Protein AF-A0A920UEM8-F1 (afdb_monomer_lite)

Foldseek 3Di:
DDDDDDDDDD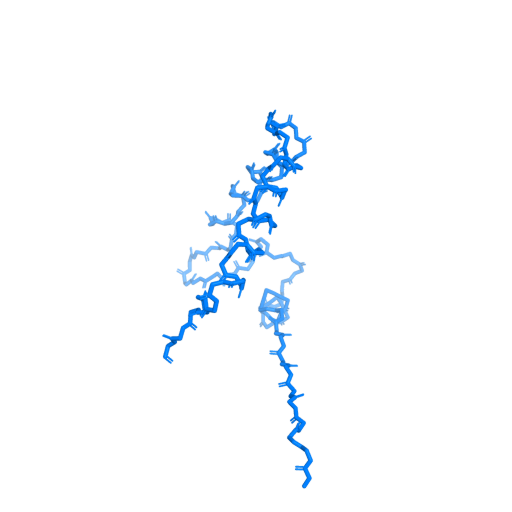PVLVVQCVVVVHPDSQQGDPDVPDGPVNPCVVVVVVVVCCVPPVPPDDVVVVVVVVVVVVVVCVVVVNDPDD

Sequence (82 aa):
MPACFAELTYGLERIASYLQDVDNVFDLEYTKGISYSAIFRQPEFEHSKYTFEVRYRPVFQHFNDYERKQNELLNKDWFFRI

pLDDT: mean 89.95, std 8.74, range [51.19, 96.88]

Structure (mmCIF, N/CA/C/O backbone):
data_AF-A0A920UEM8-F1
#
_entry.id   AF-A0A920UEM8-F1
#
loop_
_atom_site.grou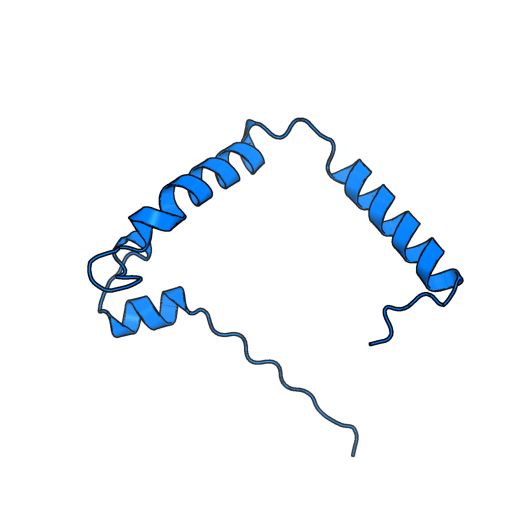p_PDB
_atom_site.id
_atom_site.type_symbol
_atom_site.label_atom_id
_atom_site.label_alt_id
_atom_site.label_comp_id
_atom_site.label_asym_id
_atom_site.label_entity_id
_atom_site.label_seq_id
_atom_site.pdbx_PDB_ins_code
_atom_site.Cartn_x
_atom_site.Cartn_y
_atom_site.Cartn_z
_atom_site.occupancy
_atom_site.B_iso_or_equiv
_atom_site.auth_seq_id
_atom_site.auth_comp_id
_atom_site.auth_asym_id
_atom_site.auth_atom_id
_atom_site.pdbx_PDB_model_num
ATOM 1 N N . MET A 1 1 ? -25.907 -20.794 -21.682 1.00 62.25 1 MET A N 1
ATOM 2 C CA . MET A 1 1 ? -25.708 -19.388 -21.265 1.00 62.25 1 MET A CA 1
ATOM 3 C C . MET A 1 1 ? -24.215 -19.162 -21.091 1.00 62.25 1 MET A C 1
ATOM 5 O O . MET A 1 1 ? -23.591 -20.048 -20.515 1.00 62.25 1 MET A O 1
ATOM 9 N N . PRO A 1 2 ? -23.626 -18.071 -21.613 1.00 78.25 2 PRO A N 1
ATOM 10 C CA . PRO A 1 2 ? -22.241 -17.731 -21.297 1.00 78.25 2 PRO A CA 1
ATOM 11 C C . PRO A 1 2 ? -22.115 -17.459 -19.793 1.00 78.25 2 PRO A C 1
ATOM 13 O O . PRO A 1 2 ? -23.034 -16.907 -19.185 1.00 78.25 2 PRO A O 1
ATOM 16 N N . ALA A 1 3 ? -21.007 -17.884 -19.188 1.00 73.38 3 ALA A N 1
ATOM 17 C CA . ALA A 1 3 ? -20.715 -17.571 -17.796 1.00 73.38 3 ALA A CA 1
ATOM 18 C C . ALA A 1 3 ? -20.500 -16.056 -17.660 1.00 73.38 3 ALA A C 1
ATOM 20 O O . ALA A 1 3 ? -19.672 -15.483 -18.365 1.00 73.38 3 ALA A O 1
ATOM 21 N N . CYS A 1 4 ? -21.264 -15.413 -16.778 1.00 82.38 4 CYS A N 1
ATOM 22 C CA . CYS A 1 4 ? -21.046 -14.025 -16.394 1.00 82.38 4 CYS A CA 1
ATOM 23 C C . CYS A 1 4 ? -20.270 -14.026 -15.077 1.00 82.38 4 CYS A C 1
ATOM 25 O O . CYS A 1 4 ? -20.737 -14.597 -14.091 1.00 82.38 4 CYS A O 1
ATOM 27 N N . PHE A 1 5 ? -19.082 -13.430 -15.077 1.00 88.19 5 PHE A N 1
ATOM 28 C CA . PHE A 1 5 ? -18.264 -13.268 -13.880 1.00 88.19 5 PHE A CA 1
ATOM 29 C C . PHE A 1 5 ? -18.548 -11.905 -13.247 1.00 88.19 5 PHE A C 1
ATOM 31 O O . PHE A 1 5 ? -18.720 -10.916 -13.959 1.00 88.19 5 PHE A O 1
ATOM 38 N N . ALA A 1 6 ? -18.575 -11.856 -11.915 1.00 91.81 6 ALA A N 1
ATOM 39 C CA . ALA A 1 6 ? -18.654 -10.622 -11.145 1.00 91.81 6 ALA A CA 1
ATOM 40 C C . ALA A 1 6 ? -17.453 -10.546 -10.197 1.00 91.81 6 ALA A C 1
ATOM 42 O O . ALA A 1 6 ? -17.181 -11.501 -9.469 1.00 91.81 6 ALA A O 1
ATOM 43 N N . GLU A 1 7 ? -16.749 -9.417 -10.214 1.00 95.12 7 GLU A N 1
ATOM 44 C CA . GLU A 1 7 ? -15.680 -9.100 -9.268 1.00 95.12 7 GLU A CA 1
ATOM 45 C C . GLU A 1 7 ? -16.223 -8.149 -8.195 1.00 95.12 7 GLU A C 1
ATOM 47 O O . GLU A 1 7 ? -16.915 -7.178 -8.507 1.00 95.12 7 GLU A O 1
ATOM 52 N N . LEU A 1 8 ? -15.917 -8.438 -6.928 1.00 94.44 8 LEU A N 1
ATOM 53 C CA . LEU A 1 8 ? -16.248 -7.587 -5.787 1.00 94.44 8 LEU A CA 1
ATOM 54 C C . LEU A 1 8 ? -14.955 -7.211 -5.058 1.00 94.44 8 LEU A C 1
ATOM 56 O O . LEU A 1 8 ? -14.293 -8.079 -4.491 1.00 94.44 8 LEU A O 1
ATOM 60 N N . THR A 1 9 ? -14.631 -5.917 -5.038 1.00 96.12 9 THR A N 1
ATOM 61 C CA . THR A 1 9 ? -13.418 -5.376 -4.405 1.00 96.12 9 THR A CA 1
ATOM 62 C C . THR A 1 9 ? -13.805 -4.410 -3.291 1.00 96.12 9 THR A C 1
ATOM 64 O O . THR A 1 9 ? -14.449 -3.390 -3.537 1.00 96.12 9 THR A O 1
ATOM 67 N N . TYR A 1 10 ? -13.422 -4.738 -2.056 1.00 96.88 10 TYR A N 1
ATOM 68 C CA . TYR A 1 10 ? -13.774 -3.968 -0.862 1.00 96.88 10 TYR A CA 1
ATOM 69 C C . TYR A 1 10 ? -12.609 -3.088 -0.406 1.00 96.88 10 TYR A C 1
ATOM 71 O O . TYR A 1 10 ? -11.505 -3.580 -0.192 1.00 96.88 10 TYR A O 1
ATOM 79 N N . GLY A 1 11 ? -12.873 -1.797 -0.191 1.00 96.00 11 GLY A N 1
ATOM 80 C CA . GLY A 1 11 ? -11.937 -0.896 0.484 1.00 96.00 11 GLY A CA 1
ATOM 81 C C . GLY A 1 11 ? -11.970 -1.135 1.990 1.00 96.00 11 GLY A C 1
ATOM 82 O O . GLY A 1 11 ? -12.805 -0.551 2.686 1.00 96.00 11 GLY A O 1
ATOM 83 N N . LEU A 1 12 ? -11.104 -2.022 2.479 1.00 95.31 12 LEU A N 1
ATOM 84 C CA . LEU A 1 12 ? -11.118 -2.484 3.869 1.00 95.31 12 LEU A CA 1
ATOM 85 C C . LEU A 1 12 ? -10.889 -1.346 4.862 1.00 95.31 12 LEU A C 1
ATOM 87 O O . LEU A 1 12 ? -11.587 -1.278 5.867 1.00 95.31 12 LEU A O 1
ATOM 91 N N . GLU A 1 13 ? -9.983 -0.422 4.557 1.00 94.75 13 GLU A N 1
ATOM 92 C CA . GLU A 1 13 ? -9.649 0.730 5.397 1.00 94.75 13 GLU A CA 1
ATOM 93 C C . GLU A 1 13 ? -10.861 1.640 5.590 1.00 94.75 13 GL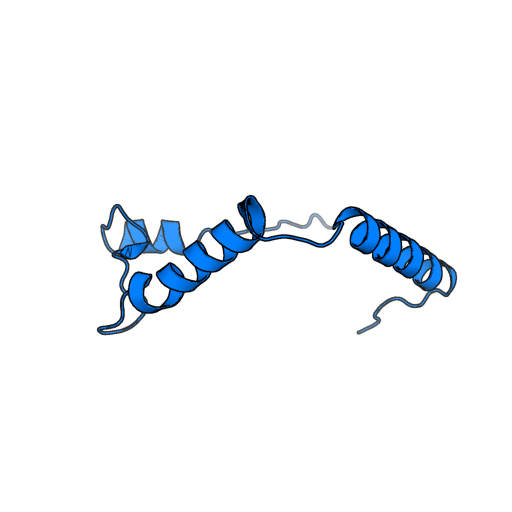U A C 1
ATOM 95 O O . GLU A 1 13 ? -11.140 2.098 6.695 1.00 94.75 13 GLU A O 1
ATOM 100 N N . ARG A 1 14 ? -11.630 1.855 4.517 1.00 95.31 14 ARG A N 1
ATOM 101 C CA . ARG A 1 14 ? -12.845 2.672 4.551 1.00 95.31 14 ARG A CA 1
ATOM 102 C C . ARG A 1 14 ? -13.959 1.978 5.324 1.00 95.31 14 ARG A C 1
ATOM 104 O O . ARG A 1 14 ? -14.652 2.620 6.101 1.00 95.31 14 ARG A O 1
ATOM 111 N N . ILE A 1 15 ? -14.138 0.674 5.122 1.00 96.62 15 ILE A N 1
ATOM 112 C CA . ILE A 1 15 ? -15.114 -0.106 5.891 1.00 96.62 15 ILE A CA 1
ATOM 113 C C . ILE A 1 15 ? -14.739 -0.087 7.378 1.00 96.62 15 ILE A C 1
ATOM 115 O O . ILE A 1 15 ? -15.595 0.177 8.217 1.00 96.62 15 ILE A O 1
ATOM 119 N N . ALA A 1 16 ? -13.465 -0.305 7.705 1.00 95.25 16 ALA A N 1
ATOM 120 C CA . ALA A 1 16 ? -12.967 -0.269 9.073 1.00 95.25 16 ALA A CA 1
ATOM 121 C C . ALA A 1 16 ? -13.149 1.112 9.715 1.00 95.25 16 ALA A C 1
ATOM 123 O O . ALA A 1 16 ? -13.554 1.177 10.872 1.00 95.25 16 ALA A O 1
ATOM 124 N N . SER A 1 17 ? -12.931 2.201 8.969 1.00 95.12 17 SER A N 1
ATOM 125 C CA . SER A 1 17 ? -13.111 3.563 9.488 1.00 95.12 17 SER A CA 1
ATOM 126 C C . SER A 1 17 ? -14.560 3.836 9.878 1.00 95.12 17 SER A C 1
ATOM 128 O O . SER A 1 17 ? -14.811 4.391 10.941 1.00 95.12 17 SER A O 1
ATOM 130 N N . TYR A 1 18 ? -15.517 3.355 9.078 1.00 95.75 18 TYR A N 1
ATOM 131 C CA . TYR A 1 18 ? -16.936 3.418 9.433 1.00 95.75 18 TYR A CA 1
ATOM 132 C C . TYR A 1 18 ? -17.294 2.537 10.634 1.00 95.75 18 TYR A C 1
ATOM 134 O O . TYR A 1 18 ? -18.123 2.932 11.446 1.00 95.75 18 TYR A O 1
ATOM 142 N N . LEU A 1 19 ? -16.698 1.346 10.757 1.00 95.94 19 LEU A N 1
ATOM 143 C CA . LEU A 1 19 ? -16.978 0.434 11.872 1.00 95.94 19 LEU A CA 1
ATOM 144 C C . LEU A 1 19 ? -16.376 0.907 13.203 1.00 95.94 19 LEU A C 1
ATOM 146 O O . LEU A 1 19 ? -16.938 0.609 14.254 1.00 95.94 19 LEU A O 1
ATOM 150 N N . GLN A 1 20 ? -15.238 1.602 13.159 1.00 95.69 20 GLN A N 1
ATOM 151 C CA . GLN A 1 20 ? -14.532 2.123 14.335 1.00 95.69 20 GLN A CA 1
ATOM 152 C C . GLN A 1 20 ? -14.858 3.598 14.635 1.00 95.69 20 GLN A C 1
ATOM 154 O O . GLN A 1 20 ? -14.328 4.132 15.603 1.00 95.69 20 GLN A O 1
ATOM 159 N N . ASP A 1 21 ? -15.727 4.232 13.837 1.00 95.75 21 ASP A N 1
ATOM 160 C CA . ASP A 1 21 ? -16.125 5.645 13.956 1.00 95.75 21 ASP A CA 1
ATOM 161 C C . ASP A 1 21 ? -14.926 6.614 13.970 1.00 95.75 21 ASP A C 1
ATOM 163 O O . ASP A 1 21 ? -14.799 7.490 14.824 1.00 95.75 21 ASP A O 1
ATOM 167 N N . VAL A 1 22 ? -14.003 6.425 13.019 1.00 95.06 22 VAL A N 1
ATOM 168 C CA . VAL A 1 22 ? -12.820 7.282 12.848 1.00 95.06 22 VAL A CA 1
ATOM 169 C C . VAL A 1 22 ? -12.795 7.934 11.468 1.00 95.06 22 VAL A C 1
ATOM 171 O O . VAL A 1 22 ? -13.036 7.291 10.445 1.00 95.06 22 VAL A O 1
ATOM 174 N N . ASP A 1 23 ? -12.445 9.220 11.429 1.00 92.12 23 ASP A N 1
ATOM 175 C CA . ASP A 1 23 ? -12.382 10.002 10.185 1.00 92.12 23 ASP A CA 1
ATOM 176 C C . ASP A 1 23 ? -11.057 9.833 9.429 1.00 92.12 23 ASP A C 1
ATOM 178 O O . ASP A 1 23 ? -10.989 10.033 8.213 1.00 92.12 23 ASP A O 1
ATOM 182 N N . ASN A 1 24 ? -9.989 9.462 10.138 1.00 91.62 24 ASN A N 1
ATOM 183 C CA . ASN A 1 24 ? -8.651 9.316 9.584 1.00 91.62 24 ASN A CA 1
ATOM 184 C C . ASN A 1 24 ? -8.194 7.856 9.642 1.00 91.62 24 ASN A C 1
ATOM 186 O O . ASN A 1 24 ? -8.190 7.230 10.699 1.00 91.62 24 ASN A O 1
ATOM 190 N N . VAL A 1 25 ? -7.730 7.334 8.504 1.00 90.31 25 VAL A N 1
ATOM 191 C CA . VAL A 1 25 ? -7.200 5.968 8.386 1.00 90.31 25 VAL A CA 1
ATOM 192 C C . VAL A 1 25 ? -6.029 5.707 9.337 1.00 90.31 25 VAL A C 1
ATOM 194 O O . VAL A 1 25 ? -5.842 4.588 9.800 1.00 90.31 25 VAL A O 1
ATOM 197 N N . PHE A 1 26 ? -5.247 6.734 9.671 1.00 91.06 26 PHE A N 1
ATOM 198 C CA . PHE A 1 26 ? -4.104 6.597 10.571 1.00 91.06 26 PHE A CA 1
ATOM 199 C C . PHE A 1 26 ? -4.514 6.388 12.036 1.00 91.06 26 PHE A C 1
ATOM 201 O O . PHE A 1 26 ? -3.734 5.814 12.798 1.00 91.06 26 PHE A O 1
ATOM 208 N N . ASP A 1 27 ? -5.734 6.781 12.403 1.00 92.56 27 ASP A N 1
ATOM 209 C CA . ASP A 1 27 ? -6.267 6.628 13.759 1.00 92.56 27 ASP A CA 1
ATOM 210 C C . ASP A 1 27 ? -6.957 5.270 13.972 1.00 92.56 27 ASP A C 1
ATOM 212 O O . ASP A 1 27 ? -7.327 4.937 15.095 1.00 92.56 27 ASP A O 1
ATOM 216 N N . LEU A 1 28 ? -7.080 4.453 12.918 1.00 94.12 28 LEU A N 1
ATOM 217 C CA . LEU A 1 28 ? -7.607 3.092 13.005 1.00 94.12 28 LEU A CA 1
ATOM 218 C C . LEU A 1 28 ? -6.785 2.215 13.949 1.00 94.12 28 LEU A C 1
ATOM 220 O O . LEU A 1 28 ? -5.552 2.218 13.910 1.00 94.12 28 LEU A O 1
ATOM 224 N N . GLU A 1 29 ? -7.467 1.366 14.710 1.00 95.88 29 GLU A N 1
ATOM 225 C CA . GLU A 1 29 ? -6.854 0.251 15.421 1.00 95.88 29 GLU A CA 1
ATOM 226 C C . GLU A 1 29 ? -6.731 -0.950 14.469 1.00 95.88 29 GLU A C 1
ATOM 228 O O . GLU A 1 29 ? -7.728 -1.496 13.990 1.00 95.88 29 GLU A O 1
ATOM 233 N N . TYR A 1 30 ? -5.493 -1.357 14.173 1.00 94.31 30 TYR A N 1
ATOM 234 C CA . TYR A 1 30 ? -5.200 -2.491 13.288 1.00 94.31 30 TYR A CA 1
ATOM 235 C C . TYR A 1 30 ? -5.315 -3.827 14.034 1.00 94.31 30 TYR A C 1
ATOM 237 O O . TYR A 1 30 ? -5.847 -4.812 13.527 1.00 94.31 30 TYR A O 1
ATOM 245 N N . THR A 1 31 ? -4.818 -3.858 15.268 1.00 94.25 31 THR A N 1
ATOM 246 C CA . THR A 1 31 ? -5.010 -4.943 16.237 1.00 94.25 31 THR A CA 1
ATOM 247 C C . THR A 1 31 ? -4.944 -4.351 17.641 1.00 94.25 31 THR A C 1
ATOM 249 O O . THR A 1 31 ? -4.552 -3.197 17.791 1.00 94.25 31 THR A O 1
ATOM 252 N N . LYS A 1 32 ? -5.298 -5.126 18.671 1.00 92.81 32 LYS A N 1
ATOM 253 C CA . LYS A 1 32 ? -5.386 -4.643 20.058 1.00 92.81 32 LYS A CA 1
ATOM 254 C C . LYS A 1 32 ? -4.137 -3.854 20.470 1.00 92.81 32 LYS A C 1
ATOM 256 O O . LYS A 1 32 ? -3.056 -4.431 20.594 1.00 92.81 32 LYS A O 1
ATOM 261 N N . GLY A 1 33 ? -4.306 -2.555 20.708 1.00 92.19 33 GLY A N 1
ATOM 262 C CA . GLY A 1 33 ? -3.251 -1.637 21.141 1.00 92.19 33 GLY A CA 1
ATOM 263 C C . GLY A 1 33 ? -2.249 -1.212 20.058 1.00 92.19 33 GLY A C 1
ATOM 264 O O . GLY A 1 33 ? -1.257 -0.567 20.394 1.00 92.19 33 GLY A O 1
ATOM 265 N N . ILE A 1 34 ? -2.471 -1.551 18.784 1.00 93.94 34 ILE A N 1
ATOM 266 C CA . ILE A 1 34 ? -1.613 -1.160 17.656 1.00 93.94 34 ILE A CA 1
ATOM 267 C C . ILE A 1 34 ? -2.447 -0.391 16.630 1.00 93.94 34 ILE A C 1
ATOM 269 O O . ILE A 1 34 ? -3.363 -0.941 16.016 1.00 93.94 34 ILE A O 1
ATOM 273 N N . SER A 1 35 ? -2.092 0.874 16.404 1.00 94.12 35 SER A N 1
ATOM 274 C CA . SER 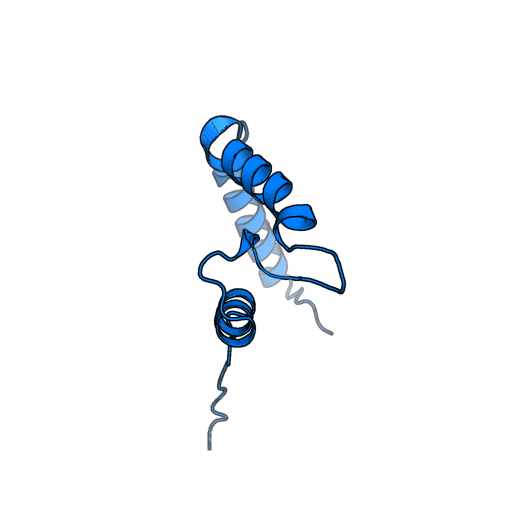A 1 35 ? -2.730 1.704 15.382 1.00 94.12 35 SER A CA 1
ATOM 275 C C . SER A 1 35 ? -2.186 1.423 13.981 1.00 94.12 35 SER A C 1
ATOM 277 O O . SER A 1 35 ? -1.039 1.010 13.797 1.00 94.12 35 SER A O 1
ATOM 279 N N . TYR A 1 36 ? -2.998 1.713 12.971 1.00 94.38 36 TYR A N 1
ATOM 280 C CA . TYR A 1 36 ? -2.633 1.624 11.561 1.00 94.38 36 TYR A CA 1
ATOM 281 C C . TYR A 1 36 ? -1.430 2.519 11.230 1.00 94.38 36 TYR A C 1
ATOM 283 O O . TYR A 1 36 ? -0.501 2.113 10.530 1.00 94.38 36 TYR A O 1
ATOM 291 N N . SER A 1 37 ? -1.393 3.720 11.813 1.00 93.81 37 SER A N 1
ATOM 292 C CA . SER A 1 37 ? -0.275 4.661 11.692 1.00 93.81 37 SER A CA 1
ATOM 293 C C . SER A 1 37 ? 1.064 4.082 12.141 1.00 93.81 37 SER A C 1
ATOM 295 O O . SER A 1 37 ? 2.078 4.337 11.491 1.00 93.81 37 SER A O 1
ATOM 297 N N . ALA A 1 38 ? 1.080 3.263 13.200 1.00 93.94 38 ALA A N 1
ATOM 298 C CA . ALA A 1 38 ? 2.314 2.664 13.705 1.00 93.94 38 ALA A CA 1
ATOM 299 C C . ALA A 1 38 ? 2.994 1.738 12.681 1.00 93.94 38 ALA A C 1
ATOM 301 O O . ALA A 1 38 ? 4.206 1.550 12.744 1.00 93.94 38 ALA A O 1
ATOM 302 N N . ILE A 1 39 ? 2.227 1.181 11.738 1.00 93.38 39 ILE A N 1
ATOM 303 C CA . ILE A 1 39 ? 2.721 0.238 10.730 1.00 93.38 39 ILE A CA 1
ATOM 304 C C . ILE A 1 39 ? 2.916 0.937 9.380 1.00 93.38 39 ILE A C 1
ATOM 306 O O . ILE A 1 39 ? 3.962 0.791 8.751 1.00 93.38 39 ILE A O 1
ATOM 310 N N . PHE A 1 40 ? 1.922 1.706 8.928 1.00 94.69 40 PHE A N 1
ATOM 311 C CA . PHE A 1 40 ? 1.838 2.139 7.529 1.00 94.69 40 PHE A CA 1
ATOM 312 C C . PHE A 1 40 ? 2.264 3.585 7.278 1.00 94.69 40 PHE A C 1
ATOM 314 O O . PHE A 1 40 ? 2.534 3.945 6.135 1.00 94.69 40 PHE A O 1
ATOM 321 N N . ARG A 1 41 ? 2.397 4.421 8.315 1.00 94.50 41 ARG A N 1
ATOM 322 C CA . ARG A 1 41 ? 2.730 5.842 8.120 1.00 94.50 41 ARG A CA 1
ATOM 323 C C . ARG A 1 41 ? 4.134 6.060 7.555 1.00 94.50 41 ARG A C 1
ATOM 325 O O . ARG A 1 41 ? 4.320 6.934 6.712 1.00 94.50 41 ARG A O 1
ATOM 332 N N . GLN A 1 42 ? 5.119 5.292 8.021 1.00 95.25 42 GLN A N 1
ATOM 333 C CA . GLN A 1 42 ? 6.491 5.394 7.520 1.00 95.25 42 GLN A CA 1
ATOM 334 C C . GLN A 1 42 ? 6.617 4.865 6.079 1.00 95.25 42 GLN A C 1
ATOM 336 O O . GLN A 1 42 ? 7.111 5.622 5.241 1.00 95.25 42 GLN A O 1
ATOM 341 N N . PRO A 1 43 ? 6.124 3.654 5.744 1.00 96.12 43 PRO A N 1
ATOM 342 C CA . PRO A 1 43 ? 6.101 3.177 4.362 1.00 96.12 43 PRO A CA 1
ATOM 343 C C . PRO A 1 43 ? 5.401 4.139 3.399 1.00 96.12 43 PRO A C 1
ATOM 345 O O . PRO A 1 43 ? 5.928 4.404 2.323 1.00 96.12 43 PRO A O 1
ATOM 348 N N . GLU A 1 44 ? 4.258 4.711 3.790 1.00 94.94 44 GLU A N 1
ATOM 349 C CA . GLU A 1 44 ? 3.514 5.662 2.954 1.00 94.94 44 GLU A CA 1
ATOM 350 C C . GLU A 1 44 ? 4.362 6.891 2.595 1.00 94.94 44 GLU A C 1
ATOM 352 O O . GLU A 1 44 ? 4.439 7.304 1.432 1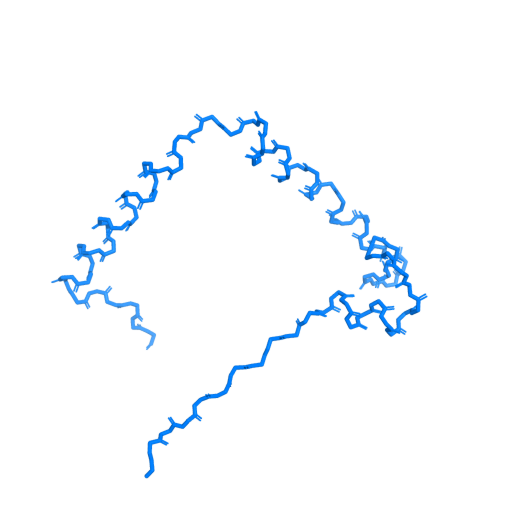.00 94.94 44 GLU A O 1
ATOM 357 N N . PHE A 1 45 ? 5.065 7.449 3.586 1.00 95.62 45 PHE A N 1
ATOM 358 C CA . PHE A 1 45 ? 5.975 8.570 3.371 1.00 95.62 45 PHE A CA 1
ATOM 359 C C . PHE A 1 45 ? 7.162 8.181 2.483 1.00 95.62 45 PHE A C 1
ATOM 361 O O . PHE A 1 45 ? 7.488 8.895 1.532 1.00 95.62 45 PHE A O 1
ATOM 368 N N . GLU A 1 46 ? 7.808 7.051 2.768 1.00 96.38 46 GLU A N 1
ATOM 369 C CA . GLU A 1 46 ? 8.980 6.586 2.024 1.00 96.38 46 GLU A CA 1
ATOM 370 C C . GLU A 1 46 ? 8.643 6.265 0.565 1.00 96.38 46 GLU A C 1
ATOM 372 O O . GLU A 1 46 ? 9.385 6.659 -0.339 1.00 96.38 46 GLU A O 1
ATOM 377 N N . HIS A 1 47 ? 7.505 5.617 0.308 1.00 95.12 47 HIS A N 1
ATOM 378 C CA . HIS A 1 47 ? 7.042 5.317 -1.044 1.00 95.12 47 HIS A CA 1
ATOM 379 C C . HIS A 1 47 ? 6.642 6.572 -1.811 1.00 95.12 47 HIS A C 1
ATOM 381 O O . HIS A 1 47 ? 6.995 6.694 -2.990 1.00 95.12 47 HIS A O 1
ATOM 387 N N . SER A 1 48 ? 5.981 7.525 -1.152 1.00 95.31 48 SER A N 1
ATOM 388 C CA . SER A 1 48 ? 5.665 8.825 -1.748 1.00 95.31 48 SER A CA 1
ATOM 389 C C . SER A 1 48 ? 6.943 9.566 -2.130 1.00 95.31 48 SER A C 1
ATOM 391 O O . SER A 1 48 ? 7.130 9.938 -3.290 1.00 95.31 48 SER A O 1
ATOM 393 N N . LYS A 1 49 ? 7.886 9.689 -1.190 1.00 95.44 49 LYS A N 1
ATOM 394 C CA . LYS A 1 49 ? 9.172 10.352 -1.423 1.00 95.44 49 LYS A CA 1
ATOM 395 C C . LYS A 1 49 ? 9.975 9.670 -2.528 1.00 95.44 49 LYS A C 1
ATOM 397 O O . LYS A 1 49 ? 10.516 10.337 -3.410 1.00 95.44 49 LYS A O 1
ATOM 402 N N . TYR A 1 50 ? 10.035 8.340 -2.518 1.00 91.88 50 TYR A N 1
ATOM 403 C CA . TYR A 1 50 ? 10.706 7.596 -3.576 1.00 91.88 50 TYR A CA 1
ATOM 404 C C . TYR A 1 50 ? 10.078 7.881 -4.940 1.00 91.88 50 TYR A C 1
ATOM 406 O O . TYR A 1 50 ? 10.799 8.169 -5.892 1.00 91.88 50 TYR A O 1
ATOM 414 N N . THR A 1 51 ? 8.750 7.829 -5.025 1.00 91.25 51 THR A N 1
ATOM 415 C CA . THR A 1 51 ? 8.007 7.981 -6.280 1.00 91.25 51 THR A CA 1
ATOM 416 C C . THR A 1 51 ? 8.139 9.379 -6.871 1.00 91.25 51 THR A C 1
ATOM 418 O O . THR A 1 51 ? 8.353 9.490 -8.079 1.00 91.25 51 THR A O 1
ATOM 421 N N . PHE A 1 52 ? 8.039 10.421 -6.043 1.00 90.25 52 PHE A N 1
ATOM 422 C CA . PHE A 1 52 ? 7.985 11.806 -6.515 1.00 90.25 52 PHE A CA 1
ATOM 423 C C . PHE A 1 52 ? 9.339 12.521 -6.536 1.00 90.25 52 PHE A C 1
ATOM 425 O O . PHE A 1 52 ? 9.544 13.372 -7.397 1.00 90.25 52 PHE A O 1
ATOM 432 N N . GLU A 1 53 ? 10.265 12.192 -5.630 1.00 91.12 53 GLU A N 1
ATOM 433 C CA . GLU A 1 53 ? 11.490 12.986 -5.433 1.00 91.12 53 GLU A CA 1
ATOM 434 C C . GLU A 1 53 ? 12.784 12.224 -5.748 1.00 91.12 53 GLU A C 1
ATOM 436 O O . GLU A 1 53 ? 13.716 12.798 -6.305 1.00 91.12 53 GLU A O 1
ATOM 441 N N . VAL A 1 54 ? 12.881 10.944 -5.372 1.00 88.25 54 VAL A N 1
ATOM 442 C CA . VAL A 1 54 ? 14.174 10.220 -5.364 1.00 88.25 54 VAL A CA 1
ATOM 443 C C . VAL A 1 54 ? 14.379 9.334 -6.592 1.00 88.25 54 VAL A C 1
ATOM 445 O O . VAL A 1 54 ? 15.516 9.006 -6.935 1.00 88.25 54 VAL A O 1
ATOM 448 N N . ARG A 1 55 ? 13.303 8.892 -7.251 1.00 81.00 55 ARG A N 1
ATOM 449 C CA . ARG A 1 55 ? 13.356 7.897 -8.330 1.00 81.00 55 ARG A CA 1
ATOM 450 C C . ARG A 1 55 ? 14.331 8.309 -9.443 1.00 81.00 55 ARG A C 1
ATOM 452 O O . ARG A 1 55 ? 14.045 9.164 -10.269 1.00 81.00 55 ARG A O 1
ATOM 459 N N . TYR A 1 56 ? 15.469 7.616 -9.483 1.00 68.31 56 TYR A N 1
ATOM 460 C CA . TYR A 1 56 ? 16.575 7.877 -10.411 1.00 68.31 56 TYR A CA 1
ATOM 461 C C . TYR A 1 56 ? 16.500 7.065 -11.718 1.00 68.31 56 TYR A C 1
ATOM 463 O O . TYR A 1 56 ? 17.068 7.462 -12.732 1.00 68.31 56 TYR A O 1
ATOM 471 N N . ARG A 1 57 ? 15.819 5.907 -11.723 1.00 67.50 57 ARG A N 1
ATOM 472 C CA . ARG A 1 57 ? 15.767 5.027 -12.905 1.00 67.50 57 ARG A CA 1
ATOM 473 C C . ARG A 1 57 ? 14.635 5.385 -13.877 1.00 67.50 57 ARG A C 1
ATOM 475 O O . ARG A 1 57 ? 13.529 5.693 -13.430 1.00 67.50 57 ARG A O 1
ATOM 482 N N . PRO A 1 58 ? 14.856 5.233 -15.197 1.00 80.19 58 PRO A N 1
ATOM 483 C CA . PRO A 1 58 ? 13.816 5.395 -16.204 1.00 80.19 58 PRO A CA 1
ATOM 484 C C . PRO A 1 58 ? 12.863 4.197 -16.154 1.00 80.19 58 PRO A C 1
ATOM 486 O O . PRO A 1 58 ? 13.097 3.154 -16.754 1.00 80.19 58 PRO A O 1
ATOM 489 N N . VAL A 1 59 ? 11.755 4.358 -15.442 1.00 83.06 59 VAL A N 1
ATOM 490 C CA . VAL A 1 59 ? 10.660 3.375 -15.321 1.00 83.06 59 VAL A CA 1
ATOM 491 C C . VAL A 1 59 ? 10.178 2.894 -16.687 1.00 83.06 59 VAL A C 1
ATOM 493 O O . VAL A 1 59 ? 9.803 1.738 -16.839 1.00 83.06 59 VAL A O 1
ATOM 496 N N . PHE A 1 60 ? 10.266 3.763 -17.694 1.00 86.12 60 PHE A N 1
ATOM 497 C CA . PHE A 1 60 ? 9.971 3.441 -19.084 1.00 86.12 60 PHE A CA 1
ATOM 498 C C . PHE A 1 60 ? 10.875 2.348 -19.668 1.00 86.12 60 PHE A C 1
ATOM 500 O O . PHE A 1 60 ? 10.399 1.534 -20.448 1.00 86.12 60 PHE A O 1
ATOM 507 N N . GLN A 1 61 ? 12.153 2.272 -19.279 1.00 90.50 61 GLN A N 1
ATOM 508 C CA . GLN A 1 61 ? 13.017 1.167 -19.711 1.00 90.50 61 GLN A CA 1
ATOM 509 C C . GLN A 1 61 ? 12.542 -0.156 -19.110 1.00 90.50 61 GLN A C 1
ATOM 511 O O . GLN A 1 61 ? 12.376 -1.123 -19.842 1.00 90.50 61 GLN A O 1
ATOM 516 N N . HIS A 1 62 ? 12.233 -0.178 -17.809 1.00 90.62 62 HIS A N 1
ATOM 517 C CA . HIS A 1 62 ? 11.677 -1.370 -17.166 1.00 90.62 62 HIS A CA 1
ATOM 518 C C . HIS A 1 62 ? 10.346 -1.797 -17.789 1.00 90.62 62 HIS A C 1
ATOM 520 O O . HIS A 1 62 ? 10.150 -2.980 -18.042 1.00 90.62 62 HIS A O 1
ATOM 526 N N . PHE A 1 63 ? 9.466 -0.843 -18.095 1.00 91.88 63 PHE A N 1
ATOM 527 C CA . PHE A 1 63 ? 8.218 -1.112 -18.804 1.00 91.88 63 PHE A CA 1
ATOM 528 C C . PHE A 1 63 ? 8.469 -1.806 -20.154 1.00 91.88 63 PHE A C 1
ATOM 530 O O . PHE A 1 63 ? 7.936 -2.889 -20.392 1.00 91.88 63 PHE A O 1
ATOM 537 N N . ASN A 1 64 ? 9.349 -1.242 -20.988 1.00 94.50 64 ASN A N 1
ATOM 538 C CA . ASN A 1 64 ? 9.688 -1.809 -22.298 1.00 94.50 64 ASN A CA 1
ATOM 539 C C . ASN A 1 64 ? 10.345 -3.195 -22.184 1.00 94.50 64 ASN A C 1
ATOM 541 O O . ASN A 1 64 ? 10.101 -4.080 -23.006 1.00 94.50 64 ASN A O 1
ATOM 545 N N . ASP A 1 65 ? 11.188 -3.400 -21.171 1.00 94.44 65 ASP A N 1
ATOM 546 C CA . ASP A 1 65 ? 11.833 -4.688 -20.915 1.00 94.44 65 ASP A CA 1
ATOM 547 C C . ASP A 1 65 ? 10.809 -5.765 -20.544 1.00 94.44 65 ASP A C 1
ATOM 549 O O . ASP A 1 65 ? 10.870 -6.876 -21.083 1.00 94.44 65 ASP A O 1
ATOM 553 N N . TYR A 1 66 ? 9.847 -5.437 -19.675 1.00 93.75 66 TYR A N 1
ATOM 554 C CA . TYR A 1 66 ? 8.778 -6.357 -19.288 1.00 93.75 66 TYR A CA 1
ATOM 555 C C . TYR A 1 66 ? 7.831 -6.667 -20.447 1.00 93.75 66 TYR A C 1
ATOM 557 O O . TYR A 1 66 ? 7.530 -7.839 -20.665 1.00 93.75 66 TYR A O 1
ATOM 565 N N . GLU A 1 67 ? 7.428 -5.667 -21.233 1.00 94.25 67 GLU A N 1
ATOM 566 C CA . GLU A 1 67 ? 6.566 -5.865 -22.406 1.00 94.25 67 GLU A CA 1
ATOM 567 C C . GLU A 1 67 ? 7.235 -6.778 -23.444 1.00 94.25 67 GLU A C 1
ATOM 569 O O . GLU A 1 67 ? 6.655 -7.764 -23.909 1.00 94.25 67 GLU A O 1
ATOM 574 N N . ARG A 1 68 ? 8.507 -6.512 -23.762 1.00 95.25 68 ARG A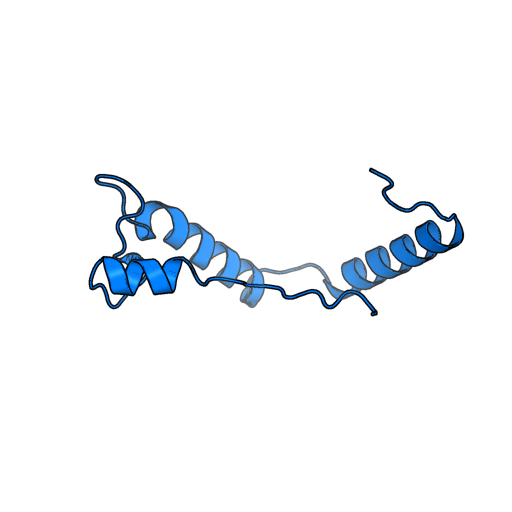 N 1
ATOM 575 C CA . ARG A 1 68 ? 9.294 -7.362 -24.660 1.00 95.25 68 ARG A CA 1
ATOM 576 C C . ARG A 1 68 ? 9.385 -8.792 -24.140 1.00 95.25 68 ARG A C 1
ATOM 578 O O . ARG A 1 68 ? 9.233 -9.732 -24.923 1.00 95.25 68 ARG A O 1
ATOM 585 N N . LYS A 1 69 ? 9.624 -8.969 -22.835 1.00 92.19 69 LYS A N 1
ATOM 586 C CA . LYS A 1 69 ? 9.733 -10.306 -22.247 1.00 92.19 69 LYS A CA 1
ATOM 587 C C . LYS A 1 69 ? 8.398 -11.046 -22.255 1.00 92.19 69 LYS A C 1
ATOM 589 O O . LYS A 1 69 ? 8.379 -12.233 -22.574 1.00 92.19 69 LYS A O 1
ATOM 594 N N . GLN A 1 70 ? 7.300 -10.356 -21.957 1.00 93.56 70 GLN A N 1
ATOM 595 C CA . GLN A 1 70 ? 5.948 -10.902 -22.048 1.00 93.56 70 GLN A CA 1
ATOM 596 C C . GLN A 1 70 ? 5.668 -11.419 -23.463 1.00 93.56 70 GLN A C 1
ATOM 598 O O . GLN A 1 70 ? 5.283 -12.575 -23.616 1.00 93.56 70 GLN A O 1
ATOM 603 N N . ASN A 1 71 ? 5.934 -10.615 -24.495 1.00 92.00 71 ASN A N 1
ATOM 604 C CA . ASN A 1 71 ? 5.717 -11.017 -25.888 1.00 92.00 71 ASN A CA 1
ATOM 605 C C . ASN A 1 71 ? 6.567 -12.235 -26.289 1.00 92.00 71 ASN A C 1
ATOM 607 O O . ASN A 1 71 ? 6.078 -13.137 -26.967 1.00 92.00 71 ASN A O 1
ATOM 611 N N . GLU A 1 72 ? 7.822 -12.308 -25.835 1.00 93.00 72 GLU A N 1
ATOM 612 C CA . GLU A 1 72 ? 8.681 -13.477 -26.062 1.00 93.00 72 GLU A CA 1
ATOM 613 C C . GLU A 1 72 ? 8.095 -14.757 -25.440 1.00 93.00 72 GLU A C 1
ATOM 615 O O . GLU A 1 72 ? 8.132 -15.815 -26.067 1.00 93.00 72 GLU A O 1
ATOM 620 N N . LEU A 1 73 ? 7.567 -14.670 -24.215 1.00 91.19 73 LEU A N 1
ATOM 621 C CA . LEU A 1 73 ? 6.996 -15.815 -23.497 1.00 91.19 73 LEU A CA 1
ATOM 622 C C . LEU A 1 73 ? 5.654 -16.256 -24.086 1.00 91.19 73 LEU A C 1
ATOM 624 O O . LEU A 1 73 ? 5.423 -17.457 -24.230 1.00 91.19 73 LEU A O 1
ATOM 628 N N . LEU A 1 74 ? 4.808 -15.302 -24.482 1.00 90.00 74 LEU A N 1
ATOM 629 C CA . LEU A 1 74 ? 3.544 -15.581 -25.163 1.00 90.00 74 LEU A CA 1
ATOM 630 C C . LEU A 1 74 ? 3.776 -16.304 -26.494 1.00 90.00 74 LEU A C 1
ATOM 632 O O . LEU A 1 74 ? 3.134 -17.315 -26.749 1.00 90.00 74 LEU A O 1
ATOM 636 N N . ASN A 1 75 ? 4.758 -15.867 -27.289 1.00 90.38 75 ASN A N 1
ATOM 637 C CA . ASN A 1 75 ? 5.122 -16.536 -28.545 1.00 90.38 75 ASN A CA 1
ATOM 638 C C . ASN A 1 75 ? 5.676 -17.956 -28.350 1.00 90.38 75 ASN A C 1
ATOM 640 O O . ASN A 1 75 ? 5.731 -18.733 -29.300 1.00 90.38 75 ASN A O 1
ATOM 644 N N . LYS A 1 76 ? 6.129 -18.287 -27.137 1.00 89.69 76 LYS A N 1
ATOM 645 C CA . LYS A 1 76 ? 6.603 -19.625 -26.766 1.00 89.69 76 LYS A CA 1
ATOM 646 C C . LYS A 1 76 ? 5.500 -20.493 -26.152 1.00 89.69 76 LYS A C 1
ATOM 648 O O . LYS A 1 76 ? 5.805 -21.610 -25.749 1.00 89.69 76 LYS A O 1
ATOM 653 N N . ASP A 1 77 ? 4.264 -19.992 -26.041 1.00 83.56 77 ASP A N 1
ATOM 654 C CA . ASP A 1 77 ? 3.151 -20.608 -25.301 1.00 83.56 77 ASP A CA 1
ATOM 655 C C . ASP A 1 77 ? 3.476 -20.898 -23.821 1.00 83.56 77 ASP A C 1
ATOM 657 O O . ASP A 1 77 ? 2.890 -21.774 -23.178 1.00 83.56 77 ASP A O 1
ATOM 661 N N . TRP A 1 78 ? 4.412 -20.139 -23.243 1.00 80.50 78 TRP A N 1
ATOM 662 C CA . TRP A 1 78 ? 4.808 -20.263 -21.840 1.00 80.50 78 TRP A CA 1
ATOM 663 C C . TRP A 1 78 ? 3.885 -19.430 -20.955 1.00 80.50 78 TRP A C 1
ATOM 665 O O . TRP A 1 78 ? 4.267 -18.403 -20.394 1.00 80.50 78 TRP A O 1
ATOM 675 N N . PHE A 1 79 ? 2.644 -19.894 -20.833 1.00 79.69 79 PHE A N 1
ATOM 676 C CA . PHE A 1 79 ? 1.737 -19.432 -19.791 1.00 79.69 79 PHE A CA 1
ATOM 677 C C . PHE A 1 79 ? 2.070 -20.111 -18.463 1.00 79.69 79 PHE A C 1
ATOM 679 O O . PHE A 1 79 ? 2.406 -21.297 -18.434 1.00 79.69 79 PHE A O 1
ATOM 686 N N . PHE A 1 80 ? 1.911 -19.382 -17.356 1.00 79.00 80 PHE A N 1
ATOM 687 C CA . PHE A 1 80 ? 1.866 -19.995 -16.032 1.00 79.00 80 PHE A CA 1
ATOM 688 C C . PHE A 1 80 ? 0.635 -20.904 -15.971 1.00 79.00 80 PHE A C 1
ATOM 690 O O . PHE A 1 80 ? -0.480 -20.457 -15.713 1.00 79.00 80 PHE A O 1
ATOM 697 N N . ARG A 1 81 ? 0.838 -22.182 -16.294 1.00 61.94 81 ARG A N 1
ATOM 698 C CA . ARG A 1 81 ? -0.144 -23.240 -16.090 1.00 61.94 81 ARG A CA 1
ATOM 699 C C . ARG A 1 81 ? 0.036 -23.747 -14.665 1.00 61.94 81 ARG A C 1
ATOM 701 O O . ARG A 1 81 ? 1.015 -24.432 -14.378 1.00 61.94 81 ARG A O 1
ATOM 708 N N . ILE A 1 82 ? -0.873 -23.324 -13.794 1.00 51.19 82 ILE A N 1
ATOM 709 C CA . ILE A 1 82 ? -1.185 -24.014 -12.537 1.00 51.19 82 ILE A CA 1
ATOM 710 C C . ILE A 1 82 ? -2.054 -25.237 -12.822 1.00 51.19 82 ILE A C 1
ATOM 712 O O . ILE A 1 82 ? -2.853 -25.172 -13.786 1.00 51.19 82 ILE A O 1
#

Radius of gyration: 20.49 Å; chains: 1; bounding box: 42×37×50 Å

Secondary structure (DSSP, 8-state):
-PPPP------HHHHHHHHHT-SSGGG-EEETTEEHHHHHHHHHHHHHHIIIII--S-HHHHHHHHHHHHHHHHTTT-----